Protein AF-A0A1V5B794-F1 (afdb_monomer_lite)

Radius of gyration: 29.23 Å; chains: 1; bounding box: 104×33×38 Å

Sequence (110 aa):
MRDVLRNMGKAYFHLGEYDKAIDYCERALKASRKFGDKQREAQALFTLGNVSESLGHQEEAIRLAQSALAIFEEIESRPRRSGSQGPRQMAELKPSQAIPLSPRPASTPS

Foldseek 3Di:
DVCPLVVVLVVCVVVVVLVVNLVSLVVQLVVCVVVVVLLSNLSSLQSNLVSCVVVVNNVSSVVSNVVSVVSVCVVVVPDDPPDDDDDDPPDPPDPPPPPPPDDDDDDDDD

Structure (mmCIF, N/CA/C/O backbone):
data_AF-A0A1V5B794-F1
#
_entry.id   AF-A0A1V5B794-F1
#
loop_
_atom_site.group_PDB
_atom_site.id
_atom_site.type_symbol
_atom_site.label_atom_id
_atom_site.label_alt_id
_atom_site.label_comp_id
_atom_site.label_asym_id
_atom_site.label_entity_id
_atom_site.label_seq_id
_atom_site.pdbx_PDB_ins_code
_atom_site.Cartn_x
_atom_site.Cartn_y
_atom_site.Cartn_z
_atom_site.occupancy
_atom_site.B_iso_or_equiv
_atom_site.auth_seq_id
_atom_site.auth_comp_id
_atom_site.auth_asym_id
_atom_site.auth_atom_id
_atom_site.pdbx_PDB_model_num
ATOM 1 N N . MET A 1 1 ? -5.150 5.408 -19.008 1.00 44.31 1 MET A N 1
ATOM 2 C CA . MET A 1 1 ? -5.705 4.322 -18.160 1.00 44.31 1 MET A CA 1
ATOM 3 C C . MET A 1 1 ? -5.007 4.142 -16.800 1.00 44.31 1 MET A C 1
ATOM 5 O O . MET A 1 1 ? -5.466 3.321 -16.022 1.00 44.31 1 MET A O 1
ATOM 9 N N . ARG A 1 2 ? -3.942 4.891 -16.459 1.00 40.94 2 ARG A N 1
ATOM 10 C CA . ARG A 1 2 ? -3.151 4.667 -15.228 1.00 40.94 2 ARG A CA 1
ATOM 11 C C . ARG A 1 2 ? -3.743 5.313 -13.963 1.00 40.94 2 ARG A C 1
ATOM 13 O O . ARG A 1 2 ? -3.512 4.816 -12.871 1.00 40.94 2 ARG A O 1
ATOM 20 N N 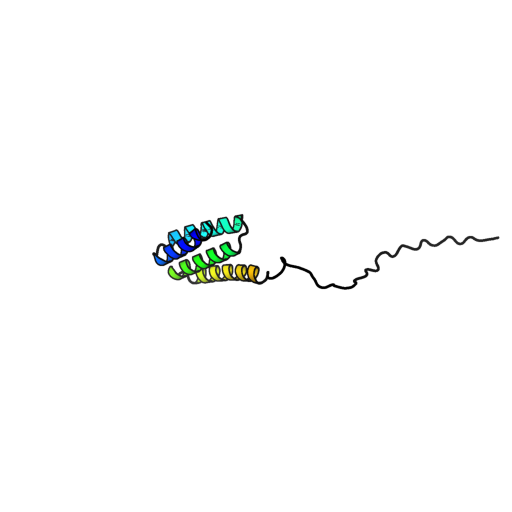. ASP A 1 3 ? -4.545 6.360 -14.121 1.00 52.88 3 ASP A N 1
ATOM 21 C CA . ASP A 1 3 ? -5.137 7.140 -13.023 1.00 52.88 3 ASP A CA 1
ATOM 22 C C . ASP A 1 3 ? -6.497 6.618 -12.535 1.00 52.88 3 ASP A C 1
ATOM 24 O O . ASP A 1 3 ? -6.972 7.010 -11.472 1.00 52.88 3 ASP A O 1
ATOM 28 N N . VAL A 1 4 ? -7.129 5.725 -13.303 1.00 53.03 4 VAL A N 1
ATOM 29 C CA . VAL A 1 4 ? -8.506 5.266 -13.046 1.00 53.03 4 VAL A CA 1
ATOM 30 C C . VAL A 1 4 ? -8.568 4.398 -11.789 1.00 53.03 4 VAL A C 1
ATOM 32 O O . VAL A 1 4 ? -9.416 4.619 -10.934 1.00 53.03 4 VAL A O 1
ATOM 35 N N . LEU A 1 5 ? -7.608 3.482 -11.619 1.00 52.38 5 LEU A N 1
ATOM 36 C CA . LEU A 1 5 ? -7.527 2.611 -10.440 1.00 52.38 5 LEU A CA 1
ATOM 37 C C . LEU A 1 5 ? -7.231 3.408 -9.158 1.00 52.38 5 LEU A C 1
ATOM 39 O O . LEU A 1 5 ? -7.807 3.129 -8.111 1.00 52.38 5 LEU A O 1
ATOM 43 N N . ARG A 1 6 ? -6.398 4.455 -9.267 1.00 55.47 6 ARG A N 1
ATOM 44 C CA . ARG A 1 6 ? -6.088 5.381 -8.165 1.00 55.47 6 ARG A CA 1
ATOM 45 C C . ARG A 1 6 ? -7.336 6.124 -7.693 1.00 55.47 6 ARG A C 1
ATOM 47 O O . ARG A 1 6 ? -7.601 6.200 -6.497 1.00 55.47 6 ARG A O 1
ATOM 54 N N . ASN A 1 7 ? -8.092 6.689 -8.632 1.00 58.44 7 ASN A N 1
ATOM 55 C CA . ASN A 1 7 ? -9.270 7.476 -8.290 1.00 58.44 7 ASN A CA 1
ATOM 56 C C . ASN A 1 7 ? -10.420 6.588 -7.791 1.00 58.44 7 ASN A C 1
ATOM 58 O O . ASN A 1 7 ? -11.158 7.018 -6.912 1.00 58.44 7 ASN A O 1
ATOM 62 N N . MET A 1 8 ? -10.535 5.346 -8.276 1.00 60.28 8 MET A N 1
ATOM 63 C CA . MET A 1 8 ? -11.534 4.392 -7.780 1.00 60.28 8 MET A CA 1
ATOM 64 C C . MET A 1 8 ? -11.261 3.954 -6.338 1.00 60.28 8 MET A C 1
ATOM 66 O O . MET A 1 8 ? -12.189 3.966 -5.539 1.00 60.28 8 MET A O 1
ATOM 70 N N . GLY A 1 9 ? -10.010 3.647 -5.965 1.00 60.16 9 GLY A N 1
ATOM 71 C CA . GLY A 1 9 ? -9.672 3.277 -4.581 1.00 60.16 9 GLY A CA 1
ATOM 72 C C . GLY A 1 9 ? -10.011 4.380 -3.570 1.00 60.16 9 GLY A C 1
ATOM 73 O O . GLY A 1 9 ? -10.639 4.118 -2.548 1.00 60.16 9 GLY A O 1
ATOM 74 N N . LYS A 1 10 ? -9.696 5.640 -3.903 1.00 63.56 10 LYS A N 1
ATOM 75 C CA . LYS A 1 10 ? -10.107 6.801 -3.097 1.00 63.56 10 LYS A CA 1
ATOM 76 C C . LYS A 1 10 ? -11.621 7.015 -3.085 1.00 63.56 10 LYS A C 1
ATOM 78 O O . LYS A 1 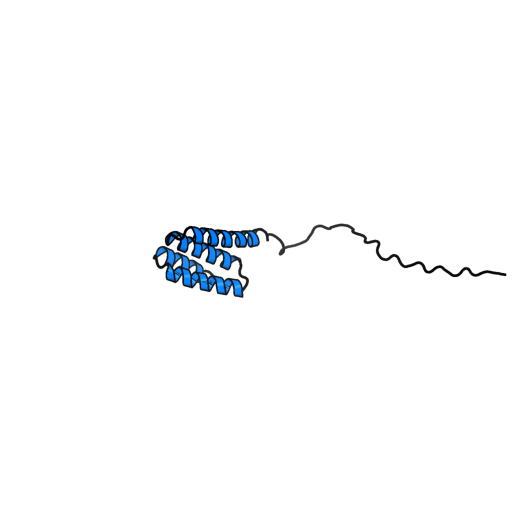10 ? -12.173 7.345 -2.043 1.00 63.56 10 LYS A O 1
ATOM 83 N N . ALA A 1 11 ? -12.295 6.838 -4.220 1.00 67.31 11 ALA A N 1
ATOM 84 C CA . ALA A 1 11 ? -13.745 6.984 -4.287 1.00 67.31 11 ALA A CA 1
ATOM 85 C C . ALA A 1 11 ? -14.451 5.957 -3.389 1.00 67.31 11 ALA A C 1
ATOM 87 O O . ALA A 1 11 ? -15.314 6.344 -2.609 1.00 67.31 11 ALA A O 1
ATOM 88 N N . TYR A 1 12 ? -14.042 4.682 -3.431 1.00 63.38 12 TYR A N 1
ATOM 89 C CA . TYR A 1 12 ? -14.616 3.635 -2.579 1.00 63.38 12 TYR A CA 1
ATOM 90 C C . TYR A 1 12 ? -14.307 3.835 -1.094 1.00 63.38 12 TYR A C 1
ATOM 92 O O . TYR A 1 12 ? -15.185 3.609 -0.268 1.00 63.38 12 TYR A O 1
ATOM 100 N N . PHE A 1 13 ? -13.119 4.348 -0.761 1.00 61.84 13 PHE A N 1
ATOM 101 C CA . PHE A 1 13 ? -12.800 4.787 0.598 1.00 61.84 13 PHE A CA 1
ATOM 102 C C . PHE A 1 13 ? -13.780 5.860 1.098 1.00 61.84 13 PHE A C 1
ATOM 104 O O . PHE A 1 13 ? -14.360 5.719 2.169 1.00 61.84 13 PHE A O 1
ATOM 111 N N . HIS A 1 14 ? -14.038 6.899 0.296 1.00 64.62 14 HIS A N 1
ATOM 112 C CA . HIS A 1 14 ? -14.997 7.951 0.653 1.00 64.62 14 HIS A CA 1
ATOM 113 C C . HIS A 1 14 ? -16.460 7.476 0.672 1.00 64.62 14 HIS A C 1
ATOM 115 O O . HIS A 1 14 ? -17.291 8.105 1.320 1.00 64.62 14 HIS A O 1
ATOM 121 N N . LEU A 1 15 ? -16.770 6.375 -0.018 1.00 71.19 15 LEU A N 1
ATOM 122 C CA . LEU A 1 15 ? -18.078 5.713 -0.004 1.00 71.19 15 LEU A CA 1
ATOM 123 C C . LEU A 1 15 ? -18.255 4.745 1.182 1.00 71.19 15 LEU A C 1
ATOM 125 O O . LEU A 1 15 ? -19.352 4.224 1.360 1.00 71.19 15 LEU A O 1
ATOM 129 N N . GLY A 1 16 ? -17.207 4.483 1.975 1.00 69.38 16 GLY A N 1
ATOM 130 C CA . GLY A 1 16 ? -17.229 3.487 3.055 1.00 69.38 16 GLY A CA 1
ATOM 131 C C . GLY A 1 16 ? -17.228 2.032 2.565 1.00 69.38 16 GLY A C 1
ATOM 132 O O . GLY A 1 16 ? -17.427 1.112 3.354 1.00 69.38 16 GLY A O 1
ATOM 133 N N . GLU A 1 17 ? -16.993 1.801 1.270 1.00 79.06 17 GLU A N 1
ATOM 134 C CA . GLU A 1 17 ? -16.916 0.468 0.665 1.00 79.06 17 GLU A CA 1
ATOM 135 C C . GLU A 1 17 ? -15.484 -0.081 0.746 1.00 79.06 17 GLU A C 1
ATOM 137 O O . GLU A 1 17 ? -14.770 -0.214 -0.256 1.00 79.06 17 GLU A O 1
ATOM 142 N N . TYR A 1 18 ? -15.052 -0.379 1.970 1.00 78.75 18 TYR A N 1
ATOM 143 C CA . TYR A 1 18 ? -13.682 -0.791 2.270 1.00 78.75 18 TYR A CA 1
ATOM 144 C C . TYR A 1 18 ? -13.281 -2.109 1.589 1.00 78.75 18 TYR A C 1
ATOM 146 O O . TYR A 1 18 ? -12.183 -2.188 1.042 1.00 78.75 18 TYR A O 1
ATOM 154 N N . ASP A 1 19 ? -14.180 -3.094 1.498 1.00 80.62 19 ASP A N 1
ATOM 155 C CA . ASP A 1 19 ? -13.905 -4.380 0.834 1.00 80.62 19 ASP A CA 1
ATOM 156 C C . ASP A 1 19 ? -13.558 -4.218 -0.654 1.00 80.62 19 ASP A C 1
ATOM 158 O O . ASP A 1 19 ? -12.617 -4.827 -1.167 1.00 80.62 19 ASP A O 1
ATOM 162 N N . LYS A 1 20 ? -14.277 -3.335 -1.362 1.00 79.00 20 LYS A N 1
ATOM 163 C CA . LYS A 1 20 ? -13.984 -3.035 -2.771 1.00 79.00 20 LYS A CA 1
ATOM 164 C C . LYS A 1 20 ? -12.668 -2.282 -2.909 1.00 79.00 20 LYS A C 1
ATOM 166 O O . LYS A 1 20 ? -11.911 -2.546 -3.842 1.00 79.00 20 LYS A O 1
ATOM 171 N N . ALA A 1 21 ? -12.384 -1.349 -1.999 1.00 79.44 21 ALA A N 1
ATOM 172 C CA . ALA A 1 21 ? -11.110 -0.641 -1.991 1.00 79.44 21 ALA A CA 1
ATOM 173 C C . ALA A 1 21 ? -9.933 -1.616 -1.811 1.00 79.44 21 ALA A C 1
ATOM 175 O O . ALA A 1 21 ? -8.932 -1.479 -2.518 1.00 79.44 21 ALA A O 1
ATOM 176 N N . ILE A 1 22 ? -10.084 -2.628 -0.949 1.00 84.88 22 ILE A N 1
ATOM 177 C CA . ILE A 1 22 ? -9.087 -3.684 -0.743 1.00 84.88 22 ILE A CA 1
ATOM 178 C C . ILE A 1 22 ? -8.886 -4.498 -2.028 1.00 84.88 22 ILE A C 1
ATOM 180 O O . ILE A 1 22 ? -7.760 -4.534 -2.526 1.00 84.88 22 ILE A O 1
ATOM 184 N N . ASP A 1 23 ? -9.949 -5.039 -2.640 1.00 85.88 23 ASP A N 1
ATOM 185 C CA . ASP A 1 23 ? -9.849 -5.822 -3.893 1.00 85.88 23 ASP A CA 1
ATOM 186 C C . ASP A 1 23 ? -9.127 -5.043 -5.006 1.00 85.88 23 ASP A C 1
ATOM 188 O O . ASP A 1 23 ? -8.195 -5.539 -5.652 1.00 85.88 23 ASP A O 1
ATOM 192 N N . TYR A 1 24 ? -9.500 -3.774 -5.205 1.00 83.56 24 TYR A N 1
ATOM 193 C CA . TYR A 1 24 ? -8.871 -2.937 -6.225 1.00 83.56 24 TYR A CA 1
ATOM 194 C C . TYR A 1 24 ? -7.396 -2.662 -5.927 1.00 83.56 24 TYR A C 1
ATOM 196 O O . TYR A 1 24 ? -6.572 -2.702 -6.850 1.00 83.56 24 TYR A O 1
ATOM 204 N N . CYS A 1 25 ? -7.045 -2.398 -4.667 1.00 83.75 25 CYS A N 1
ATOM 205 C CA . CYS A 1 25 ? -5.660 -2.163 -4.281 1.00 83.75 25 CYS A CA 1
ATOM 206 C C . CYS A 1 25 ? -4.811 -3.431 -4.411 1.00 83.75 25 CYS A C 1
ATOM 208 O O . CYS A 1 25 ? -3.700 -3.347 -4.932 1.00 83.75 25 CYS A O 1
ATOM 210 N N . GLU A 1 26 ? -5.325 -4.606 -4.047 1.00 87.38 26 GLU A N 1
ATOM 211 C CA . GLU A 1 26 ? -4.621 -5.884 -4.213 1.00 87.38 26 GLU A CA 1
ATOM 212 C C . GLU A 1 26 ? -4.367 -6.216 -5.687 1.00 87.38 26 GLU A C 1
ATOM 214 O O . GLU A 1 26 ? -3.257 -6.600 -6.082 1.00 87.38 26 GLU A O 1
ATOM 219 N N . ARG A 1 27 ? -5.369 -6.001 -6.546 1.00 87.25 27 ARG A N 1
ATOM 220 C CA . ARG A 1 27 ? -5.223 -6.165 -7.998 1.00 87.25 27 ARG A CA 1
ATOM 221 C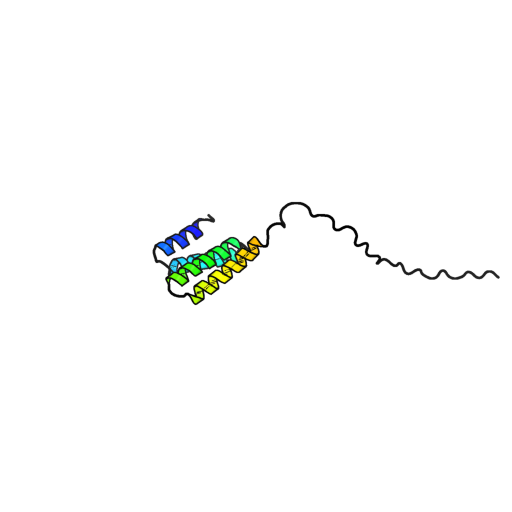 C . ARG A 1 27 ? -4.201 -5.189 -8.570 1.00 87.25 27 ARG A C 1
ATOM 223 O O . ARG A 1 27 ? -3.386 -5.583 -9.412 1.00 87.25 27 ARG A O 1
ATOM 230 N N . ALA A 1 28 ? -4.211 -3.940 -8.103 1.00 84.19 28 ALA A N 1
ATOM 231 C CA . ALA A 1 28 ? -3.215 -2.945 -8.477 1.00 84.19 28 ALA A CA 1
ATOM 232 C C . ALA A 1 28 ? -1.811 -3.365 -8.018 1.00 84.19 28 ALA A C 1
ATOM 234 O O . ALA A 1 28 ? -0.885 -3.309 -8.824 1.00 84.19 28 ALA A O 1
ATOM 235 N N . LEU A 1 29 ? -1.650 -3.870 -6.794 1.00 86.25 29 LEU A N 1
ATOM 236 C CA . LEU A 1 29 ? -0.395 -4.401 -6.248 1.00 86.25 29 LEU A CA 1
ATOM 237 C C . LEU A 1 29 ? 0.158 -5.540 -7.106 1.00 86.25 29 LEU A C 1
ATOM 239 O O . LEU A 1 29 ? 1.309 -5.500 -7.543 1.00 86.25 29 LEU A O 1
ATOM 243 N N . LYS A 1 30 ? -0.684 -6.527 -7.426 1.00 88.62 30 LYS A N 1
ATOM 244 C CA . LYS A 1 30 ? -0.305 -7.676 -8.257 1.00 88.62 30 LYS A CA 1
ATOM 245 C C . LYS A 1 30 ? 0.132 -7.249 -9.657 1.00 88.62 30 LYS A C 1
ATOM 247 O O . LYS A 1 30 ? 1.128 -7.756 -10.175 1.00 88.62 30 LYS A O 1
ATOM 252 N N . ALA A 1 31 ? -0.582 -6.301 -10.266 1.00 85.25 31 ALA A N 1
ATOM 253 C CA . ALA A 1 31 ? -0.188 -5.731 -11.550 1.00 85.25 31 ALA A CA 1
ATOM 254 C C . ALA A 1 31 ? 1.139 -4.965 -11.434 1.00 85.25 31 ALA A C 1
ATOM 256 O O . ALA A 1 31 ? 2.043 -5.186 -12.235 1.00 85.25 31 ALA A O 1
ATOM 257 N N . SER A 1 32 ? 1.286 -4.119 -10.415 1.00 85.75 32 SER A N 1
ATOM 258 C CA . SER A 1 32 ? 2.492 -3.317 -10.165 1.00 85.75 32 SER A CA 1
ATOM 259 C C . SER A 1 32 ? 3.731 -4.195 -10.040 1.00 85.75 32 SER A C 1
ATOM 261 O O . SER A 1 32 ? 4.699 -3.972 -10.761 1.00 85.75 32 SER A O 1
ATOM 263 N N . ARG A 1 33 ? 3.658 -5.264 -9.239 1.00 84.81 33 ARG A N 1
ATOM 264 C CA . ARG A 1 33 ? 4.735 -6.254 -9.096 1.00 84.81 33 ARG A CA 1
ATOM 265 C C . ARG A 1 33 ? 5.057 -6.959 -10.406 1.00 84.81 33 ARG A C 1
ATOM 267 O O . ARG A 1 33 ? 6.223 -7.116 -10.749 1.00 84.81 33 ARG A O 1
ATOM 274 N N . LYS A 1 34 ? 4.031 -7.338 -11.174 1.00 86.56 34 LYS A N 1
ATOM 275 C CA . LYS A 1 34 ? 4.208 -7.995 -12.477 1.00 86.56 34 LYS A CA 1
ATOM 276 C C . LYS A 1 34 ? 4.910 -7.096 -13.500 1.00 86.56 34 LYS A C 1
ATOM 278 O O . LYS A 1 34 ? 5.676 -7.596 -14.315 1.00 86.56 34 LYS A O 1
ATOM 283 N N . PHE A 1 35 ? 4.643 -5.792 -13.473 1.00 85.06 35 PHE A N 1
ATOM 284 C CA . PHE A 1 35 ? 5.230 -4.819 -14.399 1.00 85.06 35 PHE A CA 1
ATOM 285 C C . PHE A 1 35 ? 6.460 -4.086 -13.833 1.00 85.06 35 PHE A C 1
ATOM 287 O O . PHE A 1 35 ? 7.040 -3.263 -14.538 1.00 85.06 35 PHE A O 1
ATOM 294 N N . GLY A 1 36 ? 6.861 -4.362 -12.586 1.00 84.06 36 GLY A N 1
ATOM 295 C CA . GLY A 1 36 ? 7.963 -3.675 -11.903 1.00 84.06 36 GLY A CA 1
ATOM 296 C C . GLY A 1 36 ? 7.693 -2.194 -11.592 1.00 84.06 36 GLY A C 1
ATOM 297 O O . GLY A 1 36 ? 8.633 -1.417 -11.429 1.00 84.06 36 GLY A O 1
ATOM 298 N N . ASP A 1 37 ? 6.426 -1.778 -11.535 1.00 85.56 37 ASP A N 1
ATOM 299 C CA . ASP A 1 37 ? 6.012 -0.389 -11.299 1.00 85.56 37 ASP A CA 1
ATOM 300 C C . ASP A 1 37 ? 5.984 -0.092 -9.789 1.00 85.56 37 ASP A C 1
ATOM 302 O O . ASP A 1 37 ? 4.931 -0.095 -9.149 1.00 85.56 37 ASP A O 1
ATOM 306 N N . LYS A 1 38 ? 7.171 0.142 -9.212 1.00 84.25 38 LYS A N 1
ATOM 307 C CA . LYS A 1 38 ? 7.356 0.388 -7.769 1.00 84.25 38 LYS A CA 1
ATOM 308 C C . LYS A 1 38 ? 6.538 1.572 -7.252 1.00 84.25 38 LYS A C 1
ATOM 310 O O . LYS A 1 38 ? 6.038 1.540 -6.133 1.00 84.25 38 LYS A O 1
ATOM 315 N N . GLN A 1 39 ? 6.338 2.597 -8.081 1.00 83.94 39 GLN A N 1
ATOM 316 C CA . GLN A 1 39 ? 5.548 3.766 -7.698 1.00 83.94 39 GLN A CA 1
ATOM 317 C C . GLN A 1 39 ? 4.075 3.403 -7.480 1.00 83.94 39 GLN A C 1
ATOM 319 O O . GLN A 1 39 ? 3.456 3.875 -6.526 1.00 83.94 39 GLN A O 1
ATOM 324 N N . ARG A 1 40 ? 3.499 2.552 -8.340 1.00 83.81 40 ARG A N 1
ATOM 325 C CA . ARG A 1 40 ? 2.129 2.061 -8.132 1.00 83.81 40 ARG A CA 1
ATOM 326 C C . ARG A 1 40 ? 2.020 1.071 -6.983 1.00 83.81 40 ARG A C 1
ATOM 328 O O . ARG A 1 40 ? 1.001 1.079 -6.300 1.00 83.81 40 ARG A O 1
ATOM 335 N N . GLU A 1 41 ? 3.052 0.265 -6.752 1.00 86.62 41 GLU A N 1
ATOM 336 C CA . GLU A 1 41 ? 3.099 -0.648 -5.610 1.00 86.62 41 GLU A CA 1
ATOM 337 C C . GLU A 1 41 ? 3.014 0.117 -4.282 1.00 86.62 41 GLU A C 1
ATOM 339 O O . GLU A 1 41 ? 2.130 -0.160 -3.471 1.00 86.62 41 GLU A O 1
ATOM 344 N N . ALA A 1 42 ? 3.853 1.142 -4.107 1.00 87.50 42 ALA A N 1
ATOM 345 C CA . ALA A 1 42 ? 3.845 1.985 -2.913 1.00 87.50 42 ALA A CA 1
ATOM 346 C C . ALA A 1 42 ? 2.494 2.692 -2.704 1.00 87.50 42 ALA A C 1
ATOM 348 O O . ALA A 1 42 ? 1.968 2.734 -1.595 1.00 87.50 42 ALA A O 1
ATOM 349 N N . GLN A 1 43 ? 1.882 3.202 -3.779 1.00 84.00 43 GLN A N 1
ATOM 350 C CA . GLN A 1 43 ? 0.577 3.869 -3.695 1.00 84.00 43 GLN A CA 1
ATOM 351 C C . GLN A 1 43 ? -0.569 2.919 -3.317 1.00 84.00 43 GLN A C 1
ATOM 353 O O . GLN A 1 43 ? -1.465 3.310 -2.565 1.00 84.00 43 GLN A O 1
ATOM 358 N N . ALA A 1 44 ? -0.559 1.684 -3.824 1.00 87.69 44 ALA A N 1
ATOM 359 C CA . ALA A 1 44 ? -1.555 0.678 -3.465 1.00 87.69 44 ALA A CA 1
ATOM 360 C C . ALA A 1 44 ? -1.433 0.272 -1.987 1.00 87.69 44 ALA A C 1
ATOM 362 O O . ALA A 1 44 ? -2.443 0.221 -1.289 1.00 87.69 44 ALA A O 1
ATOM 363 N N . LEU A 1 45 ? -0.205 0.081 -1.490 1.00 88.38 45 LEU A N 1
ATOM 364 C CA . LEU A 1 45 ? 0.068 -0.188 -0.072 1.00 88.38 45 LEU A CA 1
ATOM 365 C C . LEU A 1 45 ? -0.382 0.964 0.833 1.00 88.38 45 LEU A C 1
ATOM 367 O O . LEU A 1 45 ? -1.030 0.732 1.848 1.00 88.38 45 LEU A O 1
ATOM 371 N N . PHE A 1 46 ? -0.110 2.208 0.436 1.00 85.50 46 PHE A N 1
ATOM 372 C CA . PHE A 1 46 ? -0.561 3.387 1.176 1.00 85.50 46 PHE A CA 1
ATOM 373 C C . PHE A 1 46 ? -2.093 3.476 1.250 1.00 85.50 46 PHE A C 1
ATOM 375 O O . PHE A 1 46 ? -2.660 3.806 2.288 1.00 85.50 46 PHE A O 1
ATOM 382 N N . THR A 1 47 ? -2.779 3.150 0.152 1.00 83.81 47 THR A N 1
ATOM 383 C CA . THR A 1 47 ? -4.248 3.169 0.109 1.00 83.81 47 THR A CA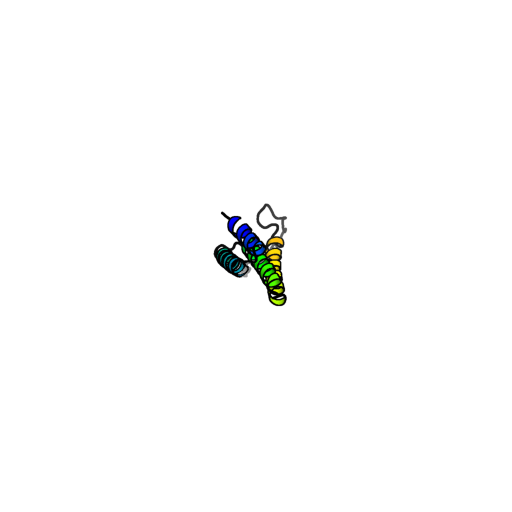 1
ATOM 384 C C . THR A 1 47 ? -4.848 2.061 0.976 1.00 83.81 47 THR A C 1
ATOM 386 O O . THR A 1 47 ? -5.794 2.335 1.708 1.00 83.81 47 THR A O 1
ATOM 389 N N . LEU A 1 48 ? -4.267 0.855 0.965 1.00 86.75 48 LEU A N 1
ATOM 390 C CA . LEU A 1 48 ? -4.641 -0.218 1.894 1.00 86.75 48 LEU A CA 1
ATOM 391 C C . LEU A 1 48 ? -4.430 0.199 3.350 1.00 86.75 48 LEU A C 1
ATOM 393 O O . LEU A 1 48 ? -5.310 -0.034 4.165 1.00 86.75 48 LEU A O 1
ATOM 397 N N . GLY A 1 49 ? -3.321 0.875 3.664 1.00 88.06 49 GLY A N 1
ATOM 398 C CA . GLY A 1 49 ? -3.054 1.367 5.017 1.00 88.06 49 GLY A CA 1
ATOM 399 C C . GLY A 1 49 ? -4.150 2.303 5.534 1.00 88.06 49 GLY A C 1
ATOM 400 O O . GLY A 1 49 ? -4.644 2.110 6.640 1.00 88.06 49 GLY A O 1
ATOM 401 N N . ASN A 1 50 ? -4.605 3.250 4.708 1.00 82.75 50 ASN A N 1
ATOM 402 C CA . ASN A 1 50 ? -5.706 4.152 5.075 1.00 82.75 50 ASN A CA 1
ATOM 403 C C . ASN A 1 50 ? -7.039 3.407 5.263 1.00 82.75 50 ASN A C 1
ATOM 405 O O . ASN A 1 50 ? -7.824 3.737 6.152 1.00 82.75 50 ASN A O 1
ATOM 409 N N . VAL A 1 51 ? -7.303 2.393 4.429 1.00 85.81 51 VAL A N 1
ATOM 410 C CA . VAL A 1 51 ? -8.498 1.547 4.564 1.00 85.81 51 VAL A CA 1
ATOM 411 C C . VAL A 1 51 ? -8.440 0.742 5.867 1.00 85.81 51 VAL A C 1
ATOM 413 O O . VAL A 1 51 ? -9.407 0.757 6.623 1.00 85.81 51 VAL A O 1
ATOM 416 N N . SER A 1 52 ? -7.304 0.110 6.177 1.00 84.88 52 SER A N 1
ATOM 417 C CA . SER A 1 52 ? -7.085 -0.623 7.432 1.00 84.88 52 SER A CA 1
ATOM 418 C C . SER A 1 52 ? -7.207 0.282 8.660 1.00 84.88 52 SER A C 1
ATOM 420 O O . SER A 1 52 ? -7.805 -0.126 9.652 1.00 84.88 52 SER A O 1
ATOM 422 N N . GLU A 1 53 ? -6.718 1.525 8.595 1.00 82.88 53 GLU A N 1
ATOM 423 C CA . GLU A 1 53 ? -6.901 2.515 9.665 1.00 82.88 53 GLU A CA 1
ATOM 424 C C . GLU A 1 53 ? -8.389 2.813 9.900 1.00 82.88 53 GLU A C 1
ATOM 426 O O . GLU A 1 53 ? -8.849 2.806 11.042 1.00 82.88 53 GLU A O 1
ATOM 431 N N . SER A 1 54 ? -9.163 2.986 8.825 1.00 82.25 54 SER A N 1
ATOM 432 C CA . SER A 1 54 ? -10.608 3.251 8.911 1.00 82.25 54 SER A CA 1
ATOM 433 C C . SER A 1 54 ? -11.426 2.050 9.391 1.00 82.25 54 SER A C 1
ATOM 435 O O . SER A 1 54 ? -12.501 2.230 9.959 1.00 82.25 54 SER A O 1
ATOM 437 N N . LEU A 1 55 ? -10.911 0.831 9.208 1.00 83.19 55 LEU A N 1
ATOM 438 C CA . LEU A 1 55 ? -11.476 -0.405 9.760 1.00 83.19 55 LEU A CA 1
ATOM 439 C C . LEU A 1 55 ? -11.069 -0.658 11.225 1.00 83.19 55 LEU A C 1
ATOM 441 O O . LEU A 1 55 ? -11.556 -1.603 11.838 1.00 83.19 55 LEU A O 1
ATOM 445 N N . GLY A 1 56 ? -10.196 0.175 11.802 1.00 84.12 56 GLY A N 1
ATOM 446 C CA . GLY A 1 56 ? -9.702 0.028 13.175 1.00 84.12 56 GLY A CA 1
ATOM 447 C C . GLY A 1 56 ? -8.478 -0.886 13.320 1.00 84.12 56 GLY A C 1
ATOM 448 O O . GLY A 1 56 ? -8.015 -1.121 14.435 1.00 84.12 56 GLY A O 1
ATOM 449 N N . HIS A 1 57 ? -7.902 -1.368 12.217 1.00 86.44 57 HIS A N 1
ATOM 450 C CA . HIS A 1 57 ? -6.690 -2.193 12.206 1.00 86.44 57 HIS A CA 1
ATOM 451 C C . HIS A 1 57 ? -5.423 -1.324 12.163 1.00 86.44 57 HIS A C 1
ATOM 453 O O . HIS A 1 57 ? -4.681 -1.307 11.177 1.00 86.44 57 HIS A O 1
ATOM 459 N N . GLN A 1 58 ? -5.151 -0.597 13.249 1.00 81.50 58 GLN A N 1
ATOM 460 C CA . GLN A 1 58 ? -4.005 0.321 13.322 1.00 81.50 58 GLN A CA 1
ATOM 461 C C . GLN A 1 58 ? -2.650 -0.370 13.113 1.00 81.50 58 GLN A C 1
ATOM 463 O O . GLN A 1 58 ? -1.796 0.155 12.402 1.00 81.50 58 GLN A O 1
ATOM 468 N N . GLU A 1 59 ? -2.442 -1.557 13.687 1.00 84.25 59 GLU A N 1
ATOM 469 C CA . GLU A 1 59 ? -1.174 -2.285 13.534 1.00 84.25 59 GLU A CA 1
ATOM 470 C C . GLU A 1 59 ? -0.901 -2.672 12.075 1.00 84.25 59 GLU A C 1
ATOM 472 O O . GLU A 1 59 ? 0.234 -2.602 11.601 1.00 84.25 59 GLU A O 1
ATOM 477 N N . GLU A 1 60 ? -1.948 -3.054 11.344 1.00 83.75 60 GLU A N 1
ATOM 478 C CA . GLU A 1 60 ? -1.853 -3.415 9.933 1.00 83.75 60 GLU A CA 1
ATOM 479 C C . GLU A 1 60 ? -1.614 -2.177 9.061 1.00 83.75 60 GLU A C 1
ATOM 481 O O . GLU A 1 60 ? -0.731 -2.191 8.201 1.00 83.75 60 GLU A O 1
ATOM 486 N N . ALA A 1 61 ? -2.311 -1.074 9.353 1.00 83.62 61 ALA A N 1
ATOM 487 C CA . ALA A 1 61 ? -2.101 0.209 8.692 1.00 83.62 61 ALA A CA 1
ATOM 488 C C . ALA A 1 61 ? -0.649 0.694 8.819 1.00 83.62 61 ALA A C 1
ATOM 490 O O . ALA A 1 61 ? -0.041 1.093 7.824 1.00 83.62 61 ALA A O 1
ATOM 491 N N . ILE A 1 62 ? -0.059 0.583 10.015 1.00 85.50 62 ILE A N 1
ATOM 492 C CA . ILE A 1 62 ? 1.341 0.952 10.269 1.00 85.50 62 ILE A CA 1
ATOM 493 C C . ILE A 1 62 ? 2.292 0.085 9.435 1.00 85.50 62 ILE A C 1
ATOM 495 O O . ILE A 1 62 ? 3.190 0.617 8.781 1.00 85.50 62 ILE A O 1
ATOM 499 N N . ARG A 1 63 ? 2.087 -1.239 9.397 1.00 88.69 63 ARG A N 1
ATOM 500 C CA . ARG A 1 63 ? 2.922 -2.151 8.590 1.00 88.69 63 ARG A CA 1
ATOM 501 C C . ARG A 1 63 ? 2.840 -1.843 7.094 1.00 88.69 63 ARG A C 1
ATOM 503 O O . ARG A 1 63 ? 3.857 -1.868 6.393 1.00 88.69 63 ARG A O 1
ATOM 510 N N . LEU A 1 64 ? 1.640 -1.546 6.598 1.00 88.06 64 LEU A N 1
ATOM 511 C CA . LEU A 1 64 ? 1.402 -1.188 5.199 1.00 88.06 64 LEU A CA 1
ATOM 512 C C . LEU A 1 64 ? 2.040 0.161 4.847 1.00 88.06 64 LEU A C 1
ATOM 514 O O . LEU A 1 64 ? 2.702 0.273 3.813 1.00 88.06 64 LEU A O 1
ATOM 518 N N . ALA A 1 65 ? 1.919 1.154 5.729 1.00 81.88 65 ALA A N 1
ATOM 519 C CA . ALA A 1 65 ? 2.554 2.458 5.572 1.00 81.88 65 ALA A CA 1
ATOM 520 C C . ALA A 1 65 ? 4.088 2.355 5.573 1.00 81.88 65 ALA A C 1
ATOM 522 O O . ALA A 1 65 ? 4.734 2.941 4.708 1.00 81.88 65 ALA A O 1
ATOM 523 N N . GLN A 1 66 ? 4.676 1.555 6.470 1.00 85.75 66 GLN A N 1
ATOM 524 C CA . GLN A 1 66 ? 6.121 1.287 6.495 1.00 85.75 66 GLN A CA 1
ATOM 525 C C . GLN A 1 66 ? 6.603 0.614 5.205 1.00 85.75 66 GLN A C 1
ATOM 527 O O . GLN A 1 66 ? 7.636 0.988 4.654 1.00 85.75 66 GLN A O 1
ATOM 532 N N . SER A 1 67 ? 5.832 -0.344 4.687 1.00 87.75 67 SER A N 1
ATOM 533 C CA . SER A 1 67 ? 6.149 -1.016 3.422 1.00 87.75 67 SER A CA 1
ATOM 534 C C . SER A 1 67 ? 6.090 -0.050 2.235 1.00 87.75 67 SER A C 1
ATOM 536 O O . SER A 1 67 ? 6.959 -0.083 1.367 1.00 87.75 67 SER A O 1
ATOM 538 N N . ALA A 1 68 ? 5.092 0.839 2.200 1.00 86.38 68 ALA A N 1
ATOM 539 C CA . ALA A 1 68 ? 4.996 1.882 1.182 1.00 86.38 68 ALA A CA 1
ATOM 540 C C . ALA A 1 68 ? 6.168 2.871 1.271 1.00 86.38 68 ALA A C 1
ATOM 542 O O . ALA A 1 68 ? 6.754 3.210 0.243 1.00 86.38 68 ALA A O 1
ATOM 543 N N . LEU A 1 69 ? 6.528 3.294 2.488 1.00 85.31 69 LEU A N 1
ATOM 544 C CA . LEU A 1 69 ? 7.636 4.211 2.748 1.00 85.31 69 LEU A CA 1
ATOM 545 C C . LEU A 1 69 ? 8.961 3.635 2.246 1.00 85.31 69 LEU A C 1
ATOM 547 O O . LEU A 1 69 ? 9.651 4.307 1.492 1.00 85.31 69 LEU A O 1
ATOM 551 N N . ALA A 1 70 ? 9.267 2.375 2.564 1.00 88.62 70 ALA A N 1
ATOM 552 C CA . ALA A 1 70 ? 10.493 1.719 2.108 1.00 88.62 70 ALA A CA 1
ATOM 553 C C . ALA A 1 70 ? 10.619 1.713 0.572 1.00 88.62 70 ALA A C 1
ATOM 555 O O . ALA A 1 70 ? 11.703 1.897 0.022 1.00 88.62 70 ALA A O 1
ATOM 556 N N . ILE A 1 71 ? 9.501 1.542 -0.143 1.00 85.69 71 ILE A N 1
ATOM 557 C CA . ILE A 1 71 ? 9.490 1.598 -1.610 1.00 85.69 71 ILE A CA 1
ATOM 558 C C . ILE A 1 71 ? 9.646 3.039 -2.108 1.00 85.69 71 ILE A C 1
ATOM 560 O O . ILE A 1 71 ? 10.363 3.265 -3.082 1.00 85.69 71 ILE A O 1
ATOM 564 N N . PHE A 1 72 ? 9.000 4.017 -1.468 1.00 83.06 72 PHE A N 1
ATOM 565 C CA . PHE A 1 72 ? 9.194 5.429 -1.806 1.00 83.06 72 PHE A CA 1
ATOM 566 C C . PHE A 1 72 ? 10.641 5.867 -1.589 1.00 83.06 72 PHE A C 1
ATOM 568 O O . PHE A 1 72 ? 11.200 6.492 -2.482 1.00 83.06 72 PHE A O 1
ATOM 575 N N . GLU A 1 73 ? 11.271 5.458 -0.490 1.00 82.56 73 GLU A N 1
ATOM 576 C CA . GLU A 1 73 ? 12.694 5.676 -0.233 1.00 82.56 73 GLU A CA 1
ATOM 577 C C . GLU A 1 73 ? 13.565 4.988 -1.287 1.00 82.56 73 GLU A C 1
ATOM 579 O O . GLU A 1 73 ? 14.550 5.562 -1.738 1.00 82.56 73 GLU A O 1
ATOM 584 N N . GLU A 1 74 ? 13.211 3.791 -1.760 1.00 82.38 74 GLU A N 1
ATOM 585 C CA . GLU A 1 74 ? 13.945 3.137 -2.849 1.00 82.38 74 GLU A CA 1
ATOM 586 C C . GLU A 1 74 ? 13.826 3.903 -4.183 1.00 82.38 74 GLU A C 1
ATOM 588 O O . GLU A 1 74 ? 14.775 3.978 -4.967 1.00 82.38 74 GLU A O 1
ATOM 593 N N . ILE A 1 75 ? 12.659 4.489 -4.457 1.00 79.69 75 ILE A N 1
ATOM 594 C CA . ILE A 1 75 ? 12.434 5.330 -5.640 1.00 79.69 75 ILE A CA 1
ATOM 595 C C . ILE A 1 75 ? 13.189 6.659 -5.500 1.00 79.69 75 ILE A C 1
ATOM 597 O O . ILE A 1 75 ? 13.827 7.104 -6.455 1.00 79.69 75 ILE A O 1
ATOM 601 N N . GLU A 1 76 ? 13.133 7.281 -4.324 1.00 70.25 76 GLU A N 1
ATOM 602 C CA . GLU A 1 76 ? 13.699 8.598 -4.033 1.00 70.25 76 GLU A CA 1
ATOM 603 C C . GLU A 1 76 ? 15.218 8.564 -3.852 1.00 70.25 76 GLU A C 1
ATOM 605 O O . GLU A 1 76 ? 15.886 9.485 -4.308 1.00 70.25 76 GLU A O 1
ATOM 610 N N . SER A 1 77 ? 15.779 7.482 -3.298 1.00 62.19 77 SER A N 1
ATOM 611 C CA . SER A 1 77 ? 17.227 7.193 -3.241 1.00 62.19 77 SER A CA 1
ATOM 612 C C . SER A 1 77 ? 17.822 6.809 -4.598 1.00 62.19 77 SER A C 1
ATOM 614 O O . SER A 1 77 ? 19.044 6.710 -4.753 1.00 62.19 77 SER A O 1
ATOM 616 N N . ARG A 1 78 ? 16.981 6.722 -5.635 1.00 55.34 78 ARG A N 1
ATOM 617 C CA . ARG A 1 78 ? 17.385 6.593 -7.033 1.00 55.34 78 ARG A CA 1
ATOM 618 C C . ARG A 1 78 ? 17.291 7.916 -7.827 1.00 55.34 78 ARG A C 1
ATOM 620 O O . ARG A 1 78 ? 16.839 7.871 -8.976 1.00 55.34 78 ARG A O 1
ATOM 627 N N . PRO A 1 79 ? 17.769 9.096 -7.362 1.00 51.56 79 PRO A N 1
ATOM 628 C CA . PRO A 1 79 ? 17.950 10.222 -8.258 1.00 51.56 79 PRO A CA 1
ATOM 629 C C . PRO A 1 79 ? 19.349 10.103 -8.888 1.00 51.56 79 PRO A C 1
ATOM 631 O O . PRO A 1 79 ? 20.369 10.130 -8.208 1.00 51.56 79 PRO A O 1
ATOM 634 N N . ARG A 1 80 ? 19.398 10.001 -10.221 1.00 46.41 80 ARG A N 1
ATOM 635 C CA . ARG A 1 80 ? 20.600 9.871 -11.080 1.00 46.41 80 ARG A CA 1
ATOM 636 C C . ARG A 1 80 ? 21.223 8.474 -11.192 1.00 46.41 80 ARG A C 1
ATOM 638 O O . ARG A 1 80 ? 22.353 8.220 -10.791 1.00 46.41 80 ARG A O 1
ATOM 645 N N . ARG A 1 81 ? 20.582 7.624 -11.994 1.00 45.66 81 ARG A N 1
ATOM 646 C CA . ARG A 1 81 ? 21.345 6.850 -12.993 1.00 45.66 81 ARG A CA 1
ATOM 647 C C . ARG A 1 81 ? 20.623 6.757 -14.339 1.00 45.66 81 ARG A C 1
ATOM 649 O O . ARG A 1 81 ? 20.612 5.717 -14.974 1.00 45.66 81 ARG A O 1
ATOM 656 N N . SER A 1 82 ? 20.030 7.872 -14.758 1.00 51.97 82 SER A N 1
ATOM 657 C CA . SER A 1 82 ? 19.532 8.088 -16.121 1.00 51.97 82 SER A CA 1
ATOM 658 C C . SER A 1 82 ? 19.684 9.573 -16.449 1.00 51.97 82 SER A C 1
ATOM 660 O O . SER A 1 82 ? 18.760 10.349 -16.243 1.00 51.97 82 SER A O 1
ATOM 662 N N . GLY A 1 83 ? 20.881 9.992 -16.862 1.00 54.25 83 GLY A N 1
ATOM 663 C CA . GLY A 1 83 ? 21.142 11.376 -17.268 1.00 54.25 83 GLY A CA 1
ATOM 664 C C . GLY A 1 83 ? 22.581 11.818 -17.020 1.00 54.25 83 GLY A C 1
ATOM 665 O O . GLY A 1 83 ? 22.889 12.316 -15.945 1.00 54.25 83 GLY A O 1
ATOM 666 N N . SER A 1 84 ? 23.420 11.626 -18.043 1.00 50.91 84 SER A N 1
ATOM 667 C CA . SER A 1 84 ? 24.697 12.309 -18.322 1.00 50.91 84 SER A CA 1
ATOM 668 C C . SER A 1 84 ? 25.827 12.296 -17.273 1.00 50.91 84 SER A C 1
ATOM 670 O O . SER A 1 84 ? 25.767 12.991 -16.267 1.00 50.91 84 SER A O 1
ATOM 672 N N . GLN A 1 85 ? 26.911 11.619 -17.679 1.00 49.56 85 GLN A N 1
ATOM 673 C CA . GLN A 1 85 ? 28.336 11.889 -17.416 1.00 49.56 85 GLN A CA 1
ATOM 674 C C . GLN A 1 85 ? 28.846 11.839 -15.967 1.00 49.56 85 GLN A C 1
ATOM 676 O O . GLN A 1 85 ? 28.455 12.608 -15.098 1.00 49.56 85 GLN A O 1
ATOM 681 N N . GLY A 1 86 ? 29.804 10.935 -15.735 1.00 53.47 86 GLY A N 1
ATOM 682 C CA . GLY A 1 86 ? 30.592 10.922 -14.506 1.00 53.47 86 GLY A CA 1
ATOM 683 C C . GLY A 1 86 ? 31.606 12.066 -14.440 1.00 53.47 86 GLY A C 1
ATOM 684 O O . GLY A 1 86 ? 31.868 12.721 -15.449 1.00 53.47 86 GLY A O 1
ATOM 685 N N . PRO A 1 87 ? 32.272 12.247 -13.294 1.00 46.41 87 PRO A N 1
ATOM 686 C CA . PRO A 1 87 ? 33.629 12.735 -13.261 1.00 46.41 87 PRO A CA 1
ATOM 687 C C . PRO A 1 87 ? 34.604 11.552 -13.244 1.00 46.41 87 PRO A C 1
ATOM 689 O O . PRO A 1 87 ? 34.396 10.522 -12.605 1.00 46.41 87 PRO A O 1
ATOM 692 N N . ARG A 1 88 ? 35.683 11.746 -13.995 1.00 51.47 88 ARG A N 1
ATOM 693 C CA . ARG A 1 88 ? 36.926 10.979 -13.996 1.00 51.47 88 ARG A CA 1
ATOM 694 C C . ARG A 1 88 ? 37.305 10.502 -12.589 1.00 51.47 88 ARG A C 1
ATOM 696 O O . ARG A 1 88 ? 37.623 11.331 -11.739 1.00 51.47 88 ARG A O 1
ATOM 703 N N . GLN A 1 89 ? 37.418 9.191 -12.397 1.00 49.09 89 GLN A N 1
ATOM 704 C CA . GLN A 1 89 ? 38.432 8.674 -11.488 1.00 49.09 89 GLN A CA 1
ATOM 705 C C . GLN A 1 89 ? 39.688 8.477 -12.332 1.00 49.09 89 GLN A C 1
ATOM 707 O O . GLN A 1 89 ? 39.736 7.650 -13.243 1.00 49.09 89 GLN A O 1
ATOM 712 N N . MET A 1 90 ? 40.650 9.370 -12.118 1.00 48.19 90 MET A N 1
ATOM 713 C CA . MET A 1 90 ? 41.981 9.252 -12.682 1.00 48.19 90 MET A CA 1
ATOM 714 C C . MET A 1 90 ? 42.645 7.997 -12.111 1.00 48.19 90 MET A C 1
ATOM 716 O O . MET A 1 90 ? 42.584 7.774 -10.910 1.00 48.19 90 MET A O 1
ATOM 720 N N . ALA A 1 91 ? 43.285 7.232 -12.994 1.00 52.31 91 ALA A N 1
ATOM 721 C CA . ALA A 1 91 ? 44.441 6.390 -12.708 1.00 52.31 91 ALA A CA 1
ATOM 722 C C . ALA A 1 91 ? 44.388 5.514 -11.438 1.00 52.31 91 ALA A C 1
ATOM 724 O O . ALA A 1 91 ? 45.038 5.811 -10.443 1.00 52.31 91 ALA A O 1
ATOM 725 N N . GLU A 1 92 ? 43.798 4.326 -11.555 1.00 39.47 92 GLU A N 1
ATOM 726 C CA . GLU A 1 92 ? 44.471 3.138 -11.020 1.00 39.47 92 GLU A CA 1
ATOM 727 C C . GLU A 1 92 ? 45.139 2.418 -12.191 1.00 39.47 92 GLU A C 1
ATOM 729 O O . GLU A 1 92 ? 44.582 1.535 -12.845 1.00 39.47 92 GLU A O 1
ATOM 734 N N . LEU A 1 93 ? 46.366 2.853 -12.483 1.00 45.91 93 LEU A N 1
ATOM 735 C CA . LEU A 1 93 ? 47.348 2.005 -13.141 1.00 45.91 93 LEU A CA 1
ATOM 736 C C . LEU A 1 93 ? 47.528 0.781 -12.241 1.00 45.91 93 LEU A C 1
ATOM 738 O O . LEU A 1 93 ? 48.229 0.859 -11.239 1.00 45.91 93 LEU A O 1
ATOM 742 N N . LYS A 1 94 ? 46.897 -0.347 -12.573 1.00 49.03 94 LYS A N 1
ATOM 743 C CA . LYS A 1 94 ? 47.318 -1.643 -12.037 1.00 49.03 94 LYS A CA 1
ATOM 744 C C . LYS A 1 94 ? 48.691 -1.960 -12.642 1.00 49.03 94 LYS A C 1
ATOM 746 O O . LYS A 1 94 ? 48.736 -2.224 -13.846 1.00 49.03 94 LYS A O 1
ATOM 751 N N . PRO A 1 95 ? 49.804 -2.009 -11.885 1.00 49.62 95 PRO A N 1
ATOM 752 C CA . PRO A 1 95 ? 51.005 -2.649 -12.384 1.00 49.62 95 PRO A CA 1
ATOM 753 C C . PRO A 1 95 ? 50.803 -4.151 -12.174 1.00 49.62 95 PRO A C 1
ATOM 755 O O . PRO A 1 95 ? 51.212 -4.723 -11.171 1.00 49.62 95 PRO A O 1
ATOM 758 N N . SER A 1 96 ? 50.070 -4.798 -13.077 1.00 51.47 96 SER A N 1
ATOM 759 C CA . SER A 1 96 ? 49.888 -6.252 -13.020 1.00 51.47 96 SER A CA 1
ATOM 760 C C . SER A 1 96 ? 49.955 -6.868 -14.411 1.00 51.47 96 SER A C 1
ATOM 762 O O . SER A 1 96 ? 49.061 -7.565 -14.871 1.00 51.47 96 SER A O 1
ATOM 764 N N . GLN A 1 97 ? 51.051 -6.547 -15.091 1.00 50.12 97 GLN A N 1
ATOM 765 C CA . GLN A 1 97 ? 51.646 -7.346 -16.157 1.00 50.12 97 GLN A CA 1
ATOM 766 C C . GLN A 1 97 ? 53.159 -7.325 -15.897 1.00 50.12 97 GLN A C 1
ATOM 768 O O . GLN A 1 97 ? 53.936 -6.723 -16.633 1.00 50.12 97 GLN A O 1
ATOM 773 N N . ALA A 1 98 ? 53.579 -7.911 -14.771 1.00 49.00 98 ALA A N 1
AT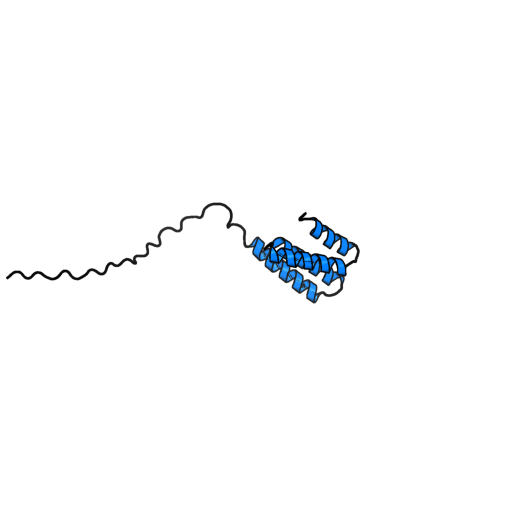OM 774 C CA . ALA A 1 98 ? 54.968 -8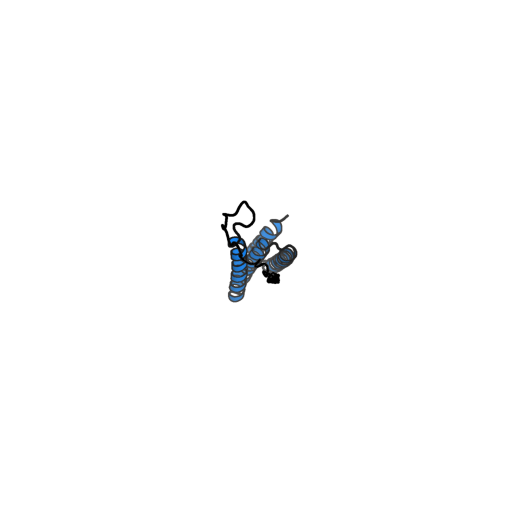.309 -14.612 1.00 49.00 98 ALA A CA 1
ATOM 775 C C . ALA A 1 98 ? 55.182 -9.495 -15.556 1.00 49.00 98 ALA A C 1
ATOM 777 O O . ALA A 1 98 ? 54.844 -10.633 -15.241 1.00 49.00 98 ALA A O 1
ATOM 778 N N . ILE A 1 99 ? 55.672 -9.196 -16.756 1.00 55.69 99 ILE A N 1
ATOM 779 C CA . ILE A 1 99 ? 56.227 -10.187 -17.672 1.00 55.69 99 ILE A CA 1
ATOM 780 C C . ILE A 1 99 ? 57.340 -10.896 -16.887 1.00 55.69 99 ILE A C 1
ATOM 782 O O . ILE A 1 99 ? 58.256 -10.207 -16.426 1.00 55.69 99 ILE A O 1
ATOM 786 N N . PRO A 1 100 ? 57.302 -12.225 -16.682 1.00 48.22 100 PRO A N 1
ATOM 787 C CA . PRO A 1 100 ? 58.436 -12.900 -16.082 1.00 48.22 100 PRO A CA 1
ATOM 788 C C . PRO A 1 100 ? 59.605 -12.790 -17.062 1.00 48.22 100 PRO A C 1
ATOM 790 O O . PRO A 1 100 ? 59.610 -13.417 -18.122 1.00 48.22 100 PRO A O 1
ATOM 793 N N . LEU A 1 101 ? 60.583 -11.952 -16.712 1.00 51.12 101 LEU A N 1
ATOM 794 C CA . LEU A 1 101 ? 61.905 -11.926 -17.326 1.00 51.12 101 LEU A CA 1
ATOM 795 C C . LEU A 1 101 ? 62.481 -13.339 -17.221 1.00 51.12 101 LEU A C 1
ATOM 797 O O . LEU A 1 101 ? 62.955 -13.763 -16.169 1.00 51.12 101 LEU A O 1
ATOM 801 N N . SER A 1 102 ? 62.396 -14.087 -18.316 1.00 57.09 102 SER A N 1
ATOM 802 C CA . SER A 1 102 ? 63.126 -15.336 -18.471 1.00 57.09 102 SER A CA 1
ATOM 803 C C . SER A 1 102 ? 64.618 -14.995 -18.387 1.00 57.09 102 SER A C 1
ATOM 805 O O . SER A 1 102 ? 65.058 -14.076 -19.088 1.00 57.09 102 SER A O 1
ATOM 807 N N . PRO A 1 103 ? 65.418 -15.670 -17.546 1.00 53.59 103 PRO A N 1
ATOM 808 C CA . PRO A 1 103 ? 66.844 -15.402 -17.498 1.00 53.59 103 PRO A CA 1
ATOM 809 C C . PRO A 1 103 ? 67.466 -15.791 -18.842 1.00 53.59 103 PRO A C 1
ATOM 811 O O . PRO A 1 103 ? 67.414 -16.943 -19.271 1.00 53.59 103 PRO A O 1
ATOM 814 N N . ARG A 1 104 ? 68.038 -14.795 -19.522 1.00 56.84 104 ARG A N 1
ATOM 815 C CA . ARG A 1 104 ? 68.887 -14.965 -20.703 1.00 56.84 104 ARG A CA 1
ATOM 816 C C . ARG A 1 104 ? 70.010 -15.956 -20.347 1.00 56.84 104 ARG A C 1
ATOM 818 O O . ARG A 1 104 ? 70.700 -15.708 -19.358 1.00 56.84 104 ARG A O 1
ATOM 825 N N . PRO A 1 105 ? 70.223 -17.050 -21.100 1.00 50.31 105 PRO A N 1
ATOM 826 C CA . PRO A 1 105 ? 71.346 -17.935 -20.831 1.00 50.31 105 PRO A CA 1
ATOM 827 C C . PRO A 1 105 ? 72.648 -17.171 -21.080 1.00 50.31 105 PRO A C 1
ATOM 829 O O . PRO A 1 105 ? 72.823 -16.535 -22.122 1.00 50.31 105 PRO A O 1
ATOM 832 N N . ALA A 1 106 ? 73.541 -17.206 -20.092 1.00 49.25 106 ALA A N 1
ATOM 833 C CA . ALA A 1 106 ? 74.897 -16.709 -20.225 1.00 49.25 106 ALA A CA 1
ATOM 834 C C . ALA A 1 106 ? 75.599 -17.523 -21.318 1.00 49.25 106 ALA A C 1
ATOM 836 O O . ALA A 1 106 ? 75.902 -18.699 -21.134 1.00 49.25 106 ALA A O 1
ATOM 837 N N . SER A 1 107 ? 75.827 -16.903 -22.474 1.00 51.72 107 SER A N 1
ATOM 838 C CA . SER A 1 107 ? 76.804 -17.403 -23.431 1.00 51.72 107 SER A CA 1
ATOM 839 C C . SER A 1 107 ? 78.177 -17.263 -22.786 1.00 51.72 107 SER A C 1
ATOM 841 O O . SER A 1 107 ? 78.668 -16.151 -22.602 1.00 51.72 107 SER A O 1
ATOM 843 N N . THR A 1 108 ? 78.775 -18.388 -22.419 1.00 54.38 108 THR A N 1
ATOM 844 C CA . THR A 1 108 ? 80.219 -18.494 -22.250 1.00 54.38 108 THR A CA 1
ATOM 845 C C . THR A 1 108 ? 80.881 -18.270 -23.608 1.00 54.38 108 THR A C 1
ATOM 847 O O . THR A 1 108 ? 80.459 -18.881 -24.593 1.00 54.38 108 THR A O 1
ATOM 850 N N . PRO A 1 109 ? 81.933 -17.451 -23.701 1.00 54.78 109 PRO A N 1
ATOM 851 C CA . PRO A 1 109 ? 82.972 -17.679 -24.682 1.00 54.78 109 PRO A CA 1
ATOM 852 C C . PRO A 1 109 ? 84.183 -18.338 -24.012 1.00 54.78 109 PRO A C 1
ATOM 854 O O . PRO A 1 109 ? 84.423 -18.153 -22.818 1.00 54.78 109 PRO A O 1
ATOM 857 N N . SER A 1 110 ? 84.859 -19.165 -24.809 1.00 52.56 110 SER A N 1
ATOM 858 C CA . SER A 1 110 ? 86.074 -19.931 -24.513 1.00 52.56 110 SER A CA 1
ATOM 859 C C . SER A 1 110 ? 87.231 -19.122 -23.941 1.00 52.56 110 SER A C 1
ATOM 861 O O . SER A 1 110 ? 87.341 -17.922 -24.274 1.00 52.56 110 SER A O 1
#

Secondary structure (DSSP, 8-state):
--SHHHHHHHHHHHTT-HHHHHHHHHHHHHHHHHHT-HHHHHHHHHHHHHHHHHTT-HHHHHHHHHHHHHHHHHHHT--SSSSS-----------------PPPP-----

pLDDT: mean 70.37, std 16.16, range [39.47, 88.69]